Protein 7AOT (pdb70)

Sequence (127 aa):
GAPATVTEQGEDITSSKKKDRGVLKIVKRVGNNGEETPMIGDKVYVHHYKGKLSNGKKFDSSHDRNEPFVFSLGKGQVIKAWDIIGVATMKKGEICHLLCCKKPEEYAYGSSAGSLPKIPPSNNATLFFEIELLDFKG

Solvent-accessible surface area: 7161 Å² total; per-residue (Å²): 86,37,23,49,51,1,70,126,131,4,114,26,27,5,112,136,156,38,102,0,0,5,17,48,68,115,108,121,10,108,59,158,130,46,6,130,130,35,16,101,0,47,0,55,51,85,8,38,57,28,139,27,103,174,60,52,110,87,62,92,78,80,120,54,74,69,8,23,1,30,123,63,112,29,31,134,0,10,25,50,0,0,35,49,0,68,90,19,4,23,0,26,0,10,0,74,21,90,14,20,85,23,100,80,12,56,133,130,118,26,55,62,110,11,44,6,3,22,28,0,42,0,54,66,35,119,97

Foldseek 3Di:
DVLVCQQVPFDQQDPVSPSFKGKDWDFAADDQDADDQFKKWWKFKWKAQSPDDDTDDPDDRPGTDIDGAPPPPAFQSCSRVSRRHHAQIKMKMKGWCVRHVAQVFDPPRGHGGTIMIMIMTTHDIDD

B-factor: mean 12.47, std 9.21, range [4.95, 89.37]

Nearest PDB structures (foldseek):
  8ba6-assembly1_A  TM=1.006E+00  e=7.126E-25  Homo sapiens
  8pja-assembly1_A  TM=9.541E-01  e=2.582E-23  Homo sapiens
  4w9p-assembly2_E  TM=9.586E-01  e=4.347E-23  Homo sapiens
  8pj8-assembly1_A  TM=9.642E-01  e=1.306E-22  Homo sapiens
  7awx-assembly2_B  TM=9.529E-01  e=1.554E-22  Homo sapiens

Secondary structure (DSSP, 8-state):
-HHHHHHHH-EE--SS-SS-EEEEEEE--BSS----TT-EEEEEEEEEETT-SS----S-SSSPEEEETTSSSS-HHHHHHHTTPPBT-EEEEEE-GGGTTTTT-BTTTB-TT--EEEEEEEEEEE-

Organism: Homo sapiens (NCBI:txid9606)

InterPro domains:
  IPR001179 FKBP-type peptidyl-prolyl cis-trans isomerase domain [PF00254] (44-135)
  IPR001179 FKBP-type peptidyl-prolyl cis-trans isomerase domain [PF00254] (160-248)
  IPR001179 FKBP-type peptidyl-prolyl cis-trans isomerase domain [PS50059] (50-138)
  IPR001179 FKBP-type peptidyl-prolyl cis-trans isomerase domain [PS50059] (165-251)
  IPR011990 Tetratricopeptide-like helical domain superfamily [G3DSA:1.25.40.10] (254-411)
  IPR011990 Tetratricopeptide-like helical domain superfamily [SSF48452] (256-416)
  IPR019734 Tetratricopeptide repeat [PF00515] (319-348)
  IPR019734 Tetratricopeptide repeat [PF13181] (354-384)
  IPR019734 Tetratricopeptide repeat [PS50005] (317-350)
  IPR019734 Tetratricopeptide repeat [PS50005] (351-384)
  IPR019734 Tetratricopeptide repeat [SM00028] (317-350)
  IPR019734 Tetratricopeptide repeat [SM00028] (351-384)
  IPR046357 Peptidyl-prolyl cis-trans isomerase domain superfamily [G3DSA:3.10.50.40] (14-140)
  IPR046357 Peptidyl-prolyl cis-trans isomerase domain superfamily [G3DSA:3.10.50.40] (141-253)
  IPR050754 Peptidyl-prolyl cis-trans isomerase FKBP4/5/8-like [PTHR46512] (140-431)

Structure (mmCIF, N/CA/C/O backbone):
data_7AOT
#
_entry.id   7AOT
#
_cell.length_a   43.504
_cell.length_b   49.633
_cell.length_c   59.903
_cell.angle_alpha   90.000
_cell.angle_beta   90.000
_cell.angle_gamma   90.000
#
_symmetry.space_group_name_H-M   'P 21 21 21'
#
loop_
_entity.id
_entity.type
_entity.pdbx_description
1 polymer 'Peptidyl-prolyl cis-trans isomerase FKBP5'
2 non-polymer '(2R,5S,12R)-12-cyclohexyl-2-[2-(3,4-dimethoxyphenyl)ethyl]-3,19-dioxa-10,13,16-triazatricyclo[18.3.1.0-5,10]tetracosa- 1(24),20,22-triene-4,11,14,17-tetrone'
3 water water
#
loop_
_atom_site.group_PDB
_atom_site.id
_atom_site.type_symbol
_atom_site.label_atom_id
_atom_site.label_alt_id
_atom_site.label_comp_id
_atom_site.label_asym_id
_atom_site.label_entity_id
_atom_site.label_seq_id
_atom_site.pdbx_PDB_ins_code
_atom_site.Cartn_x
_atom_site.Cartn_y
_atom_site.Cartn_z
_atom_site.occupancy
_atom_site.B_iso_or_equiv
_atom_site.auth_seq_id
_atom_site.auth_comp_id
_atom_site.auth_asym_id
_atom_site.auth_atom_id
_atom_site.pdbx_PDB_model_num
ATOM 1 N N . GLY A 1 1 ? 17.869 -23.296 -11.170 1.00 20.78 13 GLY A N 1
ATOM 2 C CA . GLY A 1 1 ? 17.970 -22.077 -10.344 1.00 15.59 13 GLY A CA 1
ATOM 3 C C . GLY A 1 1 ? 16.592 -21.745 -9.814 1.00 12.63 13 GLY A C 1
ATOM 4 O O . GLY A 1 1 ? 15.654 -22.540 -9.920 1.00 12.88 13 GLY A O 1
ATOM 10 N N . ALA A 1 2 ? 16.484 -20.568 -9.206 1.00 11.27 14 ALA A N 1
ATOM 11 C CA . ALA A 1 2 ? 15.240 -20.169 -8.581 1.00 10.14 14 ALA A CA 1
ATOM 12 C C . ALA A 1 2 ? 14.068 -20.210 -9.524 1.00 8.72 14 ALA A C 1
ATOM 13 O O . ALA A 1 2 ? 12.985 -20.653 -9.097 1.00 8.82 14 ALA A O 1
ATOM 20 N N . PRO A 1 3 ? 14.158 -19.795 -10.801 1.00 9.31 15 PRO A N 1
ATOM 21 C CA . PRO A 1 3 ? 12.937 -19.887 -11.660 1.00 10.01 15 PRO A CA 1
ATOM 22 C C . PRO A 1 3 ? 12.435 -21.313 -11.772 1.00 9.94 15 PRO A C 1
ATOM 23 O O . PRO A 1 3 ? 11.205 -21.535 -11.677 1.00 10.64 15 PRO A O 1
ATOM 34 N N . ALA A 1 4 ? 13.320 -22.256 -12.006 1.00 10.69 16 ALA A N 1
ATOM 35 C CA . ALA A 1 4 ? 12.885 -23.649 -12.111 1.00 11.73 16 ALA A CA 1
ATOM 36 C C . ALA A 1 4 ? 12.299 -24.151 -10.776 1.00 10.67 16 ALA A C 1
ATOM 37 O O . ALA A 1 4 ? 11.298 -24.871 -10.768 1.00 11.88 16 ALA A O 1
ATOM 44 N N . THR A 1 5 ? 12.951 -23.804 -9.665 1.00 10.23 17 THR A N 1
ATOM 45 C CA . THR A 1 5 ? 12.469 -24.238 -8.362 1.00 9.63 17 THR A CA 1
ATOM 46 C C . THR A 1 5 ? 11.078 -23.655 -8.072 1.00 9.09 17 THR A C 1
ATOM 47 O O . THR A 1 5 ? 10.202 -24.358 -7.572 1.00 10.12 17 THR A O 1
ATOM 58 N N . VAL A 1 6 ? 10.883 -22.379 -8.357 1.00 8.24 18 VAL A N 1
ATOM 59 C CA . VAL A 1 6 ? 9.574 -21.785 -8.170 1.00 7.94 18 VAL A CA 1
ATOM 60 C C . VAL A 1 6 ? 8.528 -22.458 -9.061 1.00 8.50 18 VAL A C 1
ATOM 61 O O . VAL A 1 6 ? 7.407 -22.728 -8.643 1.00 9.28 18 VAL A O 1
ATOM 74 N N . THR A 1 7 ? 8.905 -22.728 -10.330 1.00 10.29 19 THR A N 1
ATOM 75 C CA . THR A 1 7 ? 7.978 -23.362 -11.234 1.00 13.30 19 THR A CA 1
ATOM 76 C C . THR A 1 7 ? 7.489 -24.682 -10.619 1.00 13.03 19 THR A C 1
ATOM 77 O O . THR A 1 7 ? 6.316 -25.056 -10.636 1.00 14.19 19 THR A O 1
ATOM 88 N N . GLU A 1 8 ? 8.423 -25.490 -10.108 1.00 13.39 20 GLU A N 1
ATOM 89 C CA . GLU A 1 8 ? 8.153 -26.837 -9.639 1.00 15.05 20 GLU A CA 1
ATOM 90 C C . GLU A 1 8 ? 7.535 -26.878 -8.216 1.00 14.39 20 GLU A C 1
ATOM 91 O O . GLU A 1 8 ? 6.613 -27.670 -7.997 1.00 18.88 20 GLU A O 1
ATOM 103 N N . GLN A 1 9 ? 8.015 -26.020 -7.299 1.00 12.34 21 GLN A N 1
ATOM 104 C CA . GLN A 1 9 ? 7.715 -26.079 -5.872 1.00 13.22 21 GLN A CA 1
ATOM 105 C C . GLN A 1 9 ? 6.986 -24.882 -5.329 1.00 10.63 21 GLN A C 1
ATOM 106 O O . GLN A 1 9 ? 6.590 -24.846 -4.161 1.00 12.64 21 GLN A O 1
ATOM 120 N N . GLY A 1 10 ? 6.820 -23.838 -6.163 1.00 9.10 22 GLY A N 1
ATOM 121 C CA . GLY A 1 10 ? 6.216 -22.623 -5.684 1.00 7.81 22 GLY A CA 1
ATOM 122 C C . GLY A 1 10 ? 4.749 -22.809 -5.315 1.00 7.73 22 GLY A C 1
ATOM 123 O O . GLY A 1 10 ? 4.057 -23.653 -5.860 1.00 9.10 22 GLY A O 1
ATOM 127 N N . GLU A 1 11 ? 4.312 -21.927 -4.414 1.00 7.16 23 GLU A N 1
ATOM 128 C CA . GLU A 1 11 ? 2.918 -21.891 -4.017 1.00 7.31 23 GLU A CA 1
ATOM 129 C C . GLU A 1 11 ? 2.105 -21.174 -5.066 1.00 6.34 23 GLU A C 1
ATOM 130 O O . GLU A 1 11 ? 2.451 -20.070 -5.477 1.00 6.44 23 GLU A O 1
ATOM 142 N N . ASP A 1 12 ? 0.961 -21.769 -5.438 1.00 6.69 24 ASP A N 1
ATOM 143 C CA . ASP A 1 12 ? 0.013 -21.130 -6.321 1.00 6.38 24 ASP A CA 1
ATOM 144 C C . ASP A 1 12 ? -0.801 -20.117 -5.516 1.00 6.25 24 ASP A C 1
ATOM 145 O O . ASP A 1 12 ? -1.585 -20.493 -4.638 1.00 7.15 24 ASP A O 1
ATOM 154 N N . ILE A 1 13 ? -0.581 -18.836 -5.813 1.00 6.08 25 ILE A N 1
ATOM 155 C CA . ILE A 1 13 ? -1.236 -17.761 -5.083 1.00 6.35 25 ILE A CA 1
ATOM 156 C C . ILE A 1 13 ? -2.373 -17.126 -5.889 1.00 5.94 25 ILE A C 1
ATOM 157 O O . ILE A 1 13 ? -2.854 -16.044 -5.541 1.00 6.39 25 ILE A O 1
ATOM 173 N N . THR A 1 14 ? -2.843 -17.808 -6.936 1.00 6.58 26 THR A N 1
ATOM 174 C CA . THR A 1 14 ? -3.954 -17.294 -7.724 1.00 6.79 26 THR A CA 1
ATOM 175 C C . THR A 1 14 ? -5.314 -17.701 -7.140 1.00 6.73 26 THR A C 1
ATOM 176 O O . THR A 1 14 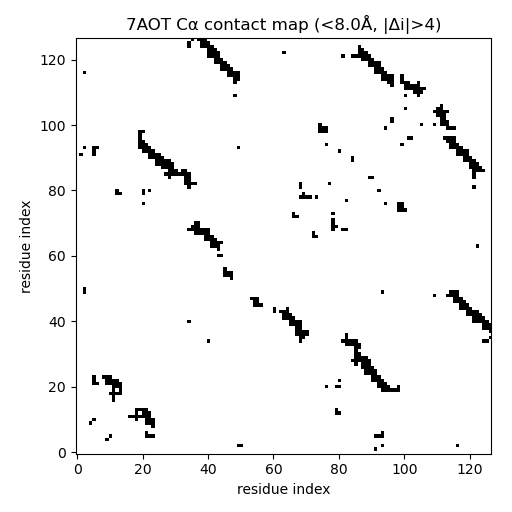? -5.484 -18.753 -6.526 1.00 7.81 26 THR A O 1
ATOM 187 N N A SER A 1 15 ? -6.369 -16.889 -7.456 0.50 6.91 27 SER A N 1
ATOM 188 N N B SER A 1 15 ? -6.285 -16.884 -7.458 0.50 7.33 27 SER A N 1
ATOM 189 C CA A SER A 1 15 ? -7.749 -17.274 -7.174 0.50 7.05 27 SER A CA 1
ATOM 190 C CA B SER A 1 15 ? -7.651 -17.269 -7.172 0.50 7.28 27 SER A CA 1
ATOM 191 C C A SER A 1 15 ? -8.225 -18.414 -8.071 0.50 6.91 27 SER A C 1
ATOM 192 C C B SER A 1 15 ? -8.134 -18.415 -8.070 0.50 7.22 27 SER A C 1
ATOM 193 O O A SER A 1 15 ? -9.029 -19.223 -7.621 0.50 8.09 27 SER A O 1
ATOM 194 O O B SER A 1 15 ? -8.936 -19.224 -7.617 0.50 8.49 27 SER A O 1
ATOM 209 N N A LYS A 1 16 ? -7.751 -18.440 -9.318 0.50 7.31 28 LYS A N 1
ATOM 210 N N B LYS A 1 16 ? -7.725 -18.440 -9.333 0.50 7.35 28 LYS A N 1
ATOM 211 C CA A LYS A 1 16 ? -8.192 -19.463 -10.251 0.50 8.49 28 LYS A CA 1
ATOM 212 C CA B LYS A 1 16 ? -8.186 -19.471 -10.247 0.50 8.52 28 LYS A CA 1
ATOM 213 C C A LYS A 1 16 ? -7.575 -20.813 -9.986 0.50 8.05 28 LYS A C 1
ATOM 214 C C B LYS A 1 16 ? -7.575 -20.810 -9.983 0.50 8.05 28 LYS A C 1
ATOM 215 O O A LYS A 1 16 ? -8.058 -21.846 -10.502 0.50 10.03 28 LYS A O 1
ATOM 216 O O B LYS A 1 16 ? -8.069 -21.823 -10.511 0.50 10.04 28 LYS A O 1
ATOM 253 N N . LYS A 1 17 ? -6.469 -20.864 -9.251 1.00 7.48 29 LYS A N 1
ATOM 254 C CA . LYS A 1 17 ? -5.741 -22.100 -9.011 1.00 7.92 29 LYS A CA 1
ATOM 255 C C . LYS A 1 17 ? -5.268 -22.697 -10.372 1.00 7.25 29 LYS A C 1
ATOM 256 O O . LYS A 1 17 ? -5.430 -23.870 -10.672 1.00 8.51 29 LYS A O 1
ATOM 275 N N . ASP A 1 18 ? -4.625 -21.822 -11.156 1.00 6.61 30 ASP A N 1
ATOM 276 C CA . ASP A 1 18 ? -4.080 -22.187 -12.436 1.00 6.69 30 ASP A CA 1
ATOM 277 C C . ASP A 1 18 ? -2.549 -22.211 -12.455 1.00 6.56 30 ASP A C 1
ATOM 278 O O . ASP A 1 18 ? -1.945 -22.297 -13.532 1.00 7.44 30 ASP A O 1
ATOM 287 N N . ARG A 1 19 ? -1.927 -22.153 -11.283 1.00 6.39 31 ARG A N 1
ATOM 288 C CA . ARG A 1 19 ? -0.473 -22.072 -11.174 1.00 6.84 31 ARG A CA 1
ATOM 289 C C . ARG A 1 19 ? 0.102 -20.921 -12.014 1.00 6.72 31 ARG A C 1
ATOM 290 O O . ARG A 1 19 ? 1.263 -20.951 -12.405 1.00 7.87 31 ARG A O 1
ATOM 311 N N . GLY A 1 20 ? -0.695 -19.854 -12.184 1.00 6.81 32 GLY A N 1
ATOM 312 C CA . GLY A 1 20 ? -0.240 -18.789 -13.075 1.00 7.64 32 GLY A CA 1
ATOM 313 C C . GLY A 1 20 ? 0.653 -17.751 -12.410 1.00 7.19 32 GLY A C 1
ATOM 314 O O . GLY A 1 20 ? 1.332 -16.984 -13.092 1.00 8.60 32 GLY A O 1
ATOM 318 N N . VAL A 1 21 ? 0.605 -17.719 -11.080 1.00 6.40 33 VAL A N 1
ATOM 319 C CA . VAL A 1 21 ? 1.462 -16.860 -10.257 1.00 6.51 33 VAL A CA 1
ATOM 320 C C . VAL A 1 21 ? 1.926 -17.752 -9.123 1.00 6.03 33 VAL A C 1
ATOM 321 O O . VAL A 1 21 ? 1.118 -18.267 -8.356 1.00 6.39 33 VAL A O 1
ATOM 334 N N . LEU A 1 22 ? 3.247 -17.976 -9.085 1.00 6.11 34 LEU A N 1
ATOM 335 C CA . LEU A 1 22 ? 3.858 -18.915 -8.161 1.00 6.03 34 LEU A CA 1
ATOM 336 C C . LEU A 1 22 ? 4.892 -18.178 -7.310 1.00 5.75 34 LEU A C 1
ATOM 337 O O . LEU A 1 22 ? 5.647 -17.351 -7.824 1.00 6.64 34 LEU A O 1
ATOM 353 N N . LYS A 1 23 ? 4.915 -18.510 -6.018 1.00 5.79 35 LYS A N 1
ATOM 354 C CA . LYS A 1 23 ? 5.721 -17.751 -5.067 1.00 5.69 35 LYS A CA 1
ATOM 355 C C . LYS A 1 23 ? 6.540 -18.682 -4.182 1.00 5.72 35 LYS A C 1
ATOM 356 O O . LYS A 1 23 ? 6.054 -19.701 -3.705 1.00 6.28 35 LYS A O 1
ATOM 375 N N . ILE A 1 24 ? 7.780 -18.256 -3.899 1.00 5.58 36 ILE A N 1
ATOM 376 C CA . ILE A 1 24 ? 8.568 -18.814 -2.799 1.00 6.01 36 ILE A CA 1
ATOM 377 C C . ILE A 1 24 ? 9.151 -17.629 -2.026 1.00 5.63 36 ILE A C 1
ATOM 378 O O . ILE A 1 24 ? 9.768 -16.756 -2.600 1.00 6.20 36 ILE A O 1
ATOM 394 N N . VAL A 1 25 ? 8.974 -17.632 -0.704 1.00 5.80 37 VAL A N 1
ATOM 395 C CA . VAL A 1 25 ? 9.605 -16.629 0.139 1.00 5.71 37 VAL A CA 1
ATOM 396 C C . VAL A 1 25 ? 11.132 -16.848 0.149 1.00 5.73 37 VAL A C 1
ATOM 397 O O . VAL A 1 25 ? 11.604 -17.972 0.348 1.00 6.96 37 VAL A O 1
ATOM 410 N N . LYS A 1 26 ? 11.853 -15.756 -0.058 1.00 5.68 38 LYS A N 1
ATOM 411 C CA . LYS A 1 26 ? 13.311 -15.715 -0.011 1.00 5.81 38 LYS A CA 1
ATOM 412 C C . LYS A 1 26 ? 13.815 -15.257 1.373 1.00 5.96 38 LYS A C 1
ATOM 413 O O . LYS A 1 26 ? 14.582 -15.951 1.987 1.00 10.70 38 LYS A O 1
ATOM 432 N N . ARG A 1 27 ? 13.353 -14.109 1.807 1.00 5.73 39 ARG A N 1
ATOM 433 C CA . ARG A 1 27 ? 13.691 -13.577 3.123 1.00 5.65 39 ARG A CA 1
ATOM 434 C C . ARG A 1 27 ? 12.366 -13.363 3.873 1.00 5.59 39 ARG A C 1
ATOM 435 O O . ARG A 1 27 ? 11.472 -12.663 3.380 1.00 5.66 39 ARG A O 1
ATOM 456 N N . VAL A 1 28 ? 12.258 -13.976 5.050 1.00 6.37 40 VAL A N 1
ATOM 457 C CA . VAL A 1 28 ? 11.067 -13.859 5.856 1.00 6.75 40 VAL A CA 1
ATOM 458 C C . VAL A 1 28 ? 10.950 -12.412 6.370 1.00 6.48 40 VAL A C 1
ATOM 459 O O . VAL A 1 28 ? 11.922 -11.854 6.906 1.00 7.55 40 VAL A O 1
ATOM 472 N N . GLY A 1 29 ? 9.770 -11.831 6.250 1.00 6.66 41 GLY A N 1
ATOM 473 C CA . GLY A 1 29 ? 9.502 -10.488 6.735 1.00 6.84 41 GLY A CA 1
ATOM 474 C C . GLY A 1 29 ? 9.048 -10.453 8.174 1.00 7.36 41 GLY A C 1
ATOM 475 O O . GLY A 1 29 ? 9.214 -11.409 8.918 1.00 10.07 41 GLY A O 1
ATOM 479 N N A ASN A 1 30 ? 8.440 -9.338 8.566 0.37 8.97 42 ASN A N 1
ATOM 480 N N C ASN A 1 30 ? 8.440 -9.331 8.548 0.63 8.63 42 ASN A N 1
ATOM 481 C CA A ASN A 1 30 ? 8.068 -9.099 9.957 0.37 10.87 42 ASN A CA 1
ATOM 482 C CA C ASN A 1 30 ? 8.117 -9.026 9.939 0.63 10.68 42 ASN A CA 1
ATOM 483 C C A ASN A 1 30 ? 6.632 -8.828 10.151 0.37 10.52 42 ASN A C 1
ATOM 484 C C C ASN A 1 30 ? 6.607 -8.881 10.134 0.63 11.04 42 ASN A C 1
ATOM 485 O O A ASN A 1 30 ? 5.925 -8.362 9.318 0.37 14.06 42 ASN A O 1
ATOM 486 O O C ASN A 1 30 ? 5.805 -8.385 9.320 0.63 16.49 42 ASN A O 1
ATOM 507 N N . GLY A 1 31 ? 6.136 -9.303 11.239 1.00 12.45 43 GLY A N 1
ATOM 508 C CA . GLY A 1 31 ? 4.703 -9.109 11.592 1.00 14.75 43 GLY A CA 1
ATOM 509 C C . GLY A 1 31 ? 3.823 -9.951 10.735 1.00 15.72 43 GLY A C 1
ATOM 510 O O . GLY A 1 31 ? 4.269 -11.046 10.229 1.00 19.34 43 GLY A O 1
ATOM 514 N N . GLU A 1 32 ? 2.571 -9.705 10.818 1.00 11.62 44 GLU A N 1
ATOM 515 C CA . GLU A 1 32 ? 1.610 -10.459 10.054 1.00 11.96 44 GLU A CA 1
ATOM 516 C C . GLU A 1 32 ? 0.827 -9.597 9.065 1.00 10.62 44 GLU A C 1
ATOM 517 O O . GLU A 1 32 ? 0.177 -10.158 8.179 1.00 12.03 44 GLU A O 1
ATOM 529 N N . GLU A 1 33 ? 0.864 -8.275 9.176 1.00 10.23 45 GLU A N 1
ATOM 530 C CA . GLU A 1 33 ? 0.112 -7.452 8.235 1.00 9.25 45 GLU A CA 1
ATOM 531 C C . GLU A 1 33 ? 0.683 -7.601 6.829 1.00 7.78 45 GLU A C 1
ATOM 532 O O . GLU A 1 33 ? 1.903 -7.727 6.623 1.00 8.52 45 GLU A O 1
ATOM 544 N N . THR A 1 34 ? -0.226 -7.546 5.858 1.00 7.54 46 THR A N 1
ATOM 545 C CA . THR A 1 34 ? 0.119 -7.433 4.455 1.00 7.14 46 THR A CA 1
ATOM 546 C C . THR A 1 34 ? -0.546 -6.186 3.885 1.00 7.93 46 THR A C 1
ATOM 547 O O . THR A 1 34 ? -1.548 -5.711 4.439 1.00 9.78 46 THR A O 1
ATOM 558 N N . PRO A 1 35 ? -0.057 -5.653 2.783 1.00 7.78 47 PRO A N 1
ATOM 559 C CA . PRO A 1 35 ? -0.701 -4.449 2.236 1.00 8.78 47 PRO A CA 1
ATOM 560 C C . PRO A 1 35 ? -2.104 -4.795 1.738 1.00 8.06 47 PRO A C 1
ATOM 561 O O . PRO A 1 35 ? -2.383 -5.905 1.344 1.00 9.61 47 PRO A O 1
ATOM 572 N N . MET A 1 36 ? -2.947 -3.776 1.779 1.00 7.91 48 MET A N 1
ATOM 573 C CA . MET A 1 36 ? -4.363 -3.865 1.404 1.00 7.94 48 MET A CA 1
ATOM 574 C C . MET A 1 36 ? -4.599 -3.197 0.062 1.00 8.10 48 MET A C 1
ATOM 575 O O . MET A 1 36 ? -3.871 -2.294 -0.309 1.00 8.19 48 MET A O 1
ATOM 589 N N . ILE A 1 37 ? -5.681 -3.594 -0.651 1.00 9.19 49 ILE A N 1
ATOM 590 C CA . ILE A 1 37 ? -6.042 -2.939 -1.910 1.00 9.06 49 ILE A CA 1
ATOM 591 C C . ILE A 1 37 ? -6.189 -1.424 -1.594 1.00 8.69 49 ILE A C 1
ATOM 592 O O . ILE A 1 37 ? -6.834 -0.995 -0.636 1.00 10.20 49 ILE A O 1
ATOM 608 N N . G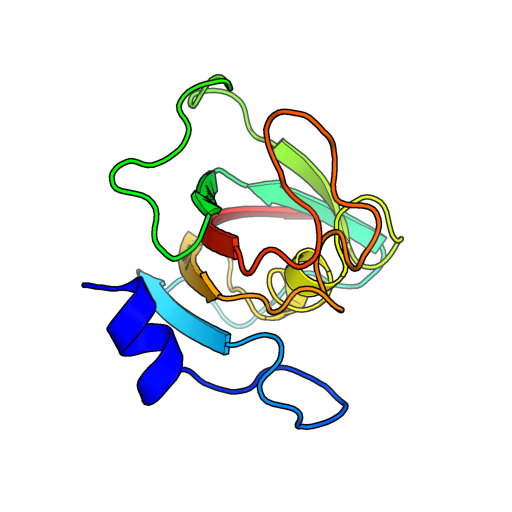LY A 1 38 ? -5.579 -0.642 -2.442 1.00 8.10 50 GLY A N 1
ATOM 609 C CA . GLY A 1 38 ? -5.546 0.769 -2.366 1.00 8.54 50 GLY A CA 1
ATOM 610 C C . GLY A 1 38 ? -4.348 1.359 -1.615 1.00 8.59 50 GLY A C 1
ATOM 611 O O . GLY A 1 38 ? -4.078 2.557 -1.740 1.00 10.88 50 GLY A O 1
ATOM 615 N N . ASP A 1 39 ? -3.639 0.543 -0.840 1.00 7.58 51 ASP A N 1
ATOM 616 C CA . ASP A 1 39 ? -2.455 1.053 -0.146 1.00 7.45 51 ASP A CA 1
ATOM 617 C C . ASP A 1 39 ? -1.395 1.421 -1.154 1.00 6.97 51 ASP A C 1
ATOM 618 O O . ASP A 1 39 ? -1.207 0.775 -2.180 1.00 7.83 51 ASP A O 1
ATOM 627 N N . LYS A 1 40 ? -0.628 2.455 -0.816 1.00 7.32 52 LYS A N 1
ATOM 628 C CA . LYS A 1 40 ? 0.623 2.722 -1.495 1.00 7.69 52 LYS A CA 1
ATOM 629 C C . LYS A 1 40 ? 1.657 1.708 -0.972 1.00 7.15 52 LYS A C 1
ATOM 630 O O . LYS A 1 40 ? 1.840 1.577 0.224 1.00 8.69 52 LYS A O 1
ATOM 649 N N . VAL A 1 41 ? 2.309 1.033 -1.914 1.00 6.96 53 VAL A N 1
ATOM 650 C CA . VAL A 1 41 ? 3.327 0.037 -1.605 1.00 6.61 53 VAL A CA 1
ATOM 651 C C . VAL A 1 41 ? 4.634 0.486 -2.250 1.00 6.33 53 VAL A C 1
ATOM 652 O O . VAL A 1 41 ? 4.657 1.083 -3.329 1.00 7.52 53 VAL A O 1
ATOM 665 N N . TYR A 1 42 ? 5.730 0.148 -1.560 1.00 6.11 54 TYR A N 1
ATOM 666 C CA . TYR A 1 42 ? 7.054 0.606 -1.916 1.00 6.07 54 TYR A CA 1
ATOM 667 C C . TYR A 1 42 ? 7.970 -0.634 -1.950 1.00 5.98 54 TYR A C 1
ATOM 668 O O . TYR A 1 42 ? 8.065 -1.327 -0.922 1.00 6.32 54 TYR A O 1
ATOM 686 N N . VAL A 1 43 ? 8.610 -0.887 -3.085 1.00 6.03 55 VAL A N 1
ATOM 687 C CA . VAL A 1 43 ? 9.408 -2.094 -3.235 1.00 6.02 55 VAL A CA 1
ATOM 688 C C . VAL A 1 43 ? 10.750 -1.776 -3.882 1.00 6.22 55 VAL A C 1
ATOM 689 O O . VAL A 1 43 ? 10.941 -0.762 -4.546 1.00 7.17 55 VAL A O 1
ATOM 702 N N A HIS A 1 44 ? 11.639 -2.751 -3.730 0.50 6.34 56 HIS A N 1
ATOM 703 N N B HIS A 1 44 ? 11.734 -2.749 -3.729 0.50 6.59 56 HIS A N 1
ATOM 704 C CA A HIS A 1 44 ? 12.720 -2.933 -4.675 0.50 6.47 56 HIS A CA 1
ATOM 705 C CA B HIS A 1 44 ? 12.818 -2.933 -4.676 0.50 6.80 56 HIS A CA 1
ATOM 706 C C A HIS A 1 44 ? 12.435 -4.197 -5.474 0.50 6.05 56 HIS A C 1
ATOM 707 C C B HIS A 1 44 ? 12.530 -4.198 -5.473 0.50 6.35 56 HIS A C 1
ATOM 708 O O A HIS A 1 44 ? 11.721 -5.087 -4.990 0.50 6.59 56 HIS A O 1
ATOM 709 O O B HIS A 1 44 ? 11.823 -5.087 -4.989 0.50 6.92 56 HIS A O 1
ATOM 738 N N . TYR A 1 45 ? 13.002 -4.290 -6.692 1.00 6.33 57 TYR A N 1
ATOM 739 C CA . TYR A 1 45 ? 12.758 -5.492 -7.476 1.00 6.09 57 TYR A CA 1
ATOM 740 C C . TYR A 1 45 ? 13.860 -5.712 -8.494 1.00 6.38 57 TYR A C 1
ATOM 741 O O . TYR A 1 45 ? 14.609 -4.810 -8.867 1.00 7.31 57 TYR A O 1
ATOM 759 N N . LYS A 1 46 ? 13.870 -6.947 -8.990 1.00 6.90 58 LYS A N 1
ATOM 760 C CA . LYS A 1 46 ? 14.655 -7.339 -10.147 1.00 8.30 58 LYS A CA 1
ATOM 761 C C . LYS A 1 46 ? 13.741 -8.259 -10.965 1.00 7.26 58 LYS A C 1
ATOM 762 O O . LYS A 1 46 ? 13.014 -9.063 -10.398 1.00 8.50 58 LYS A O 1
ATOM 781 N N . GLY A 1 47 ? 13.782 -8.155 -12.304 1.00 7.52 59 GLY A N 1
ATOM 782 C CA . GLY A 1 47 ? 12.949 -9.006 -13.151 1.00 7.71 59 GLY A CA 1
ATOM 783 C C . GLY A 1 47 ? 13.672 -9.460 -14.393 1.00 7.83 59 GLY A C 1
ATOM 784 O O . GLY A 1 47 ? 14.677 -8.856 -14.819 1.00 8.57 59 GLY A O 1
ATOM 788 N N . LYS A 1 48 ? 13.158 -10.537 -14.988 1.00 7.65 60 LYS A N 1
ATOM 789 C CA . LYS A 1 48 ? 13.689 -11.066 -16.233 1.00 8.37 60 LYS A CA 1
ATOM 790 C C . LYS A 1 48 ? 12.633 -11.963 -16.853 1.00 8.32 60 LYS A C 1
ATOM 791 O O . LYS A 1 48 ? 11.696 -12.408 -16.199 1.00 8.45 60 LYS A O 1
ATOM 810 N N . LEU A 1 49 ? 12.829 -12.289 -18.143 1.00 9.83 61 LEU A N 1
ATOM 811 C CA . LEU A 1 49 ? 12.146 -13.440 -18.700 1.00 11.08 61 LEU A CA 1
ATOM 812 C C . LEU A 1 49 ? 12.544 -14.670 -17.869 1.00 11.35 61 LEU A C 1
ATOM 813 O O . LEU A 1 49 ? 13.708 -14.775 -17.427 1.00 12.00 61 LEU A O 1
ATOM 829 N N . SER A 1 50 ? 11.686 -15.651 -17.675 1.00 11.50 62 SER A N 1
ATOM 830 C CA . SER A 1 50 ? 12.006 -16.707 -16.692 1.00 12.44 62 SER A CA 1
ATOM 831 C C . SER A 1 50 ? 13.182 -17.581 -17.155 1.00 13.55 62 SER A C 1
ATOM 832 O O . SER A 1 50 ? 13.829 -18.188 -16.293 1.00 16.07 62 SER A O 1
ATOM 840 N N . ASN A 1 51 ? 13.449 -17.679 -18.442 1.00 13.20 63 ASN A N 1
ATOM 841 C CA . ASN A 1 51 ? 14.568 -18.388 -18.962 1.00 15.44 63 ASN A CA 1
ATOM 842 C C . ASN A 1 51 ? 15.791 -17.512 -19.163 1.00 15.59 63 ASN A C 1
ATOM 843 O O . ASN A 1 51 ? 16.816 -17.987 -19.717 1.00 20.16 63 ASN A O 1
ATOM 854 N N . GLY A 1 52 ? 15.757 -16.267 -18.735 1.00 14.93 64 GLY A N 1
ATOM 855 C CA . GLY A 1 52 ? 16.836 -15.354 -18.969 1.00 15.72 64 GLY A CA 1
ATOM 856 C C . GLY A 1 52 ? 18.064 -15.645 -18.137 1.00 16.15 64 GLY A C 1
ATOM 857 O O . GLY A 1 52 ? 17.981 -16.086 -17.013 1.00 17.55 64 GLY A O 1
ATOM 861 N N . LYS A 1 53 ? 19.220 -15.307 -18.696 1.00 19.23 65 LYS A N 1
ATOM 862 C CA . LYS A 1 53 ? 20.483 -15.512 -18.016 1.00 24.12 65 LYS A CA 1
ATOM 863 C C . LYS A 1 53 ? 20.697 -14.550 -16.886 1.00 21.15 65 LYS A C 1
ATOM 864 O O . LYS A 1 53 ? 21.298 -14.914 -15.898 1.00 26.63 65 LYS A O 1
ATOM 870 N N . LYS A 1 54 ? 20.307 -13.283 -17.070 1.00 15.98 66 LYS A N 1
ATOM 871 C CA . LYS A 1 54 ? 20.607 -12.241 -16.094 1.00 15.33 66 LYS A CA 1
ATOM 872 C C . LYS A 1 54 ? 19.366 -11.418 -15.802 1.00 11.58 66 LYS A C 1
ATOM 873 O O . LYS A 1 54 ? 18.581 -11.178 -16.704 1.00 13.62 66 LYS A O 1
ATOM 892 N N . PHE A 1 55 ? 19.227 -10.937 -14.589 1.00 10.90 67 PHE A N 1
ATOM 893 C CA . PHE A 1 55 ? 18.187 -9.964 -14.324 1.00 10.27 67 PHE A CA 1
ATOM 894 C C . PHE A 1 55 ? 18.388 -8.701 -15.170 1.00 10.65 67 PHE A C 1
ATOM 895 O O . PHE A 1 55 ? 19.530 -8.234 -15.376 1.00 12.13 67 PHE A O 1
ATOM 912 N N . ASP A 1 56 ? 17.286 -8.079 -15.568 1.00 10.41 68 ASP A N 1
ATOM 913 C CA . ASP A 1 56 ? 17.312 -6.810 -16.223 1.00 11.11 68 ASP A CA 1
ATOM 914 C C . ASP A 1 56 ? 17.942 -5.786 -15.304 1.00 12.70 68 ASP A C 1
ATOM 915 O O . ASP A 1 56 ? 17.675 -5.780 -14.097 1.00 13.49 68 ASP A O 1
ATOM 924 N N . SER A 1 57 ? 18.741 -4.911 -15.844 1.00 15.47 69 SER A N 1
ATOM 925 C CA . SER A 1 57 ? 19.438 -3.929 -15.025 1.00 18.43 69 SER A CA 1
ATOM 926 C C . SER A 1 57 ? 19.129 -2.482 -15.480 1.00 18.91 69 SER A C 1
ATOM 927 O O . SER A 1 57 ? 19.896 -1.599 -15.227 1.00 24.57 69 SER A O 1
ATOM 935 N N . SER A 1 58 ? 17.918 -2.270 -16.040 1.00 15.55 70 SER A N 1
ATOM 936 C CA . SER A 1 58 ? 17.580 -0.976 -16.651 1.00 16.31 70 SER A CA 1
ATOM 937 C C . SER A 1 58 ? 16.827 -0.042 -15.723 1.00 16.63 70 SER A C 1
ATOM 938 O O . SER A 1 58 ? 16.338 0.965 -16.201 1.00 27.46 70 SER A O 1
ATOM 946 N N . HIS A 1 59 ? 16.742 -0.282 -14.410 1.00 16.05 71 HIS A N 1
ATOM 947 C CA . HIS A 1 59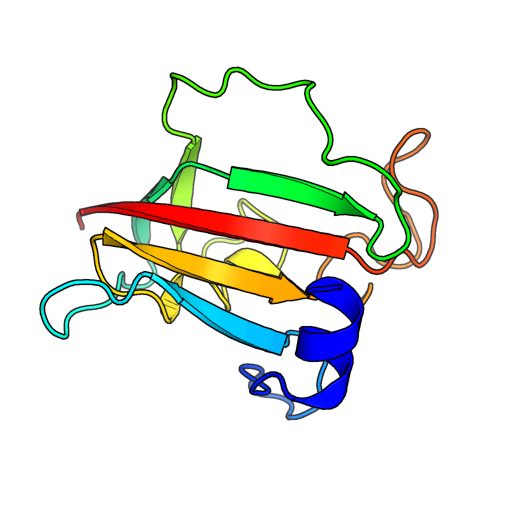 ? 16.187 0.693 -13.451 1.00 16.12 71 HIS A CA 1
ATOM 948 C C . HIS A 1 59 ? 17.203 0.840 -12.335 1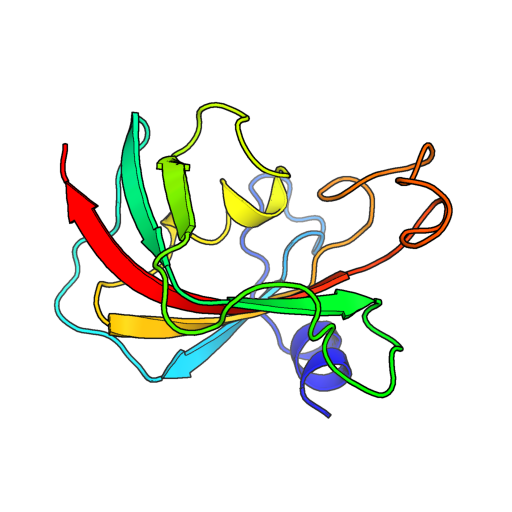.00 18.21 71 HIS A C 1
ATOM 949 O O . HIS A 1 59 ? 18.061 0.002 -12.128 1.00 21.72 71 HIS A O 1
ATOM 964 N N . ASP A 1 60 ? 17.069 1.981 -11.625 1.00 24.43 72 ASP A N 1
ATOM 965 C CA . ASP A 1 60 ? 17.890 2.337 -10.470 1.00 28.06 72 ASP A CA 1
ATOM 966 C C . ASP A 1 60 ? 17.511 1.472 -9.328 1.00 22.80 72 ASP A C 1
ATOM 967 O O . ASP A 1 60 ? 16.381 1.559 -8.845 1.00 18.94 72 ASP A O 1
ATOM 976 N N . ARG A 1 61 ? 18.351 0.520 -8.987 1.00 55.02 73 ARG A N 1
ATOM 977 C CA . ARG A 1 61 ? 18.104 -0.071 -7.728 1.00 34.72 73 ARG A CA 1
ATOM 978 C C . ARG A 1 61 ? 18.156 0.842 -6.395 1.00 17.15 73 ARG A C 1
ATOM 979 O O . ARG A 1 61 ? 17.611 0.228 -5.393 1.00 54.21 73 ARG A O 1
ATOM 985 N N . ASN A 1 62 ? 18.364 2.162 -6.347 1.00 27.33 74 ASN A N 1
ATOM 986 C CA . ASN A 1 62 ? 18.259 2.912 -5.098 1.00 34.03 74 ASN A CA 1
ATOM 987 C C . ASN A 1 62 ? 16.816 3.194 -4.755 1.00 44.39 74 ASN A C 1
ATOM 988 O O . ASN A 1 62 ? 16.365 3.069 -3.627 1.00 44.30 74 ASN A O 1
ATOM 994 N N . GLU A 1 63 ? 16.122 3.591 -5.782 1.00 37.77 75 GLU A N 1
ATOM 995 C CA . GLU A 1 63 ? 14.855 4.252 -5.628 1.00 30.18 75 GLU A CA 1
ATOM 996 C C . GLU A 1 63 ? 13.762 3.263 -5.432 1.00 21.46 75 GLU A C 1
ATOM 997 O O . GLU A 1 63 ? 13.623 2.268 -6.151 1.00 26.25 75 GLU A O 1
ATOM 1009 N N . PRO A 1 64 ? 12.929 3.506 -4.411 1.00 12.99 76 PRO A N 1
ATOM 1010 C CA . PRO A 1 64 ? 11.755 2.634 -4.297 1.00 9.77 76 PRO A CA 1
ATOM 1011 C C . PRO A 1 64 ? 10.879 2.743 -5.563 1.00 8.93 76 PRO A C 1
ATOM 1012 O O . PRO A 1 64 ? 10.728 3.809 -6.143 1.00 11.81 76 PRO A O 1
ATOM 1023 N N . PHE A 1 65 ? 10.302 1.629 -5.908 1.00 7.58 77 PHE A N 1
ATOM 1024 C CA . PHE A 1 65 ? 9.243 1.556 -6.902 1.00 7.22 77 PHE A CA 1
ATOM 1025 C C . PHE A 1 65 ? 7.910 1.590 -6.146 1.00 6.95 77 PHE A C 1
ATOM 1026 O O . PHE A 1 65 ? 7.696 0.782 -5.242 1.00 7.28 77 PHE A O 1
ATOM 1043 N N . VAL A 1 66 ? 7.038 2.526 -6.538 1.00 7.72 78 VAL A N 1
ATOM 1044 C CA . VAL A 1 66 ? 5.834 2.801 -5.771 1.00 7.56 78 VAL A CA 1
ATOM 1045 C C . VAL A 1 66 ? 4.604 2.606 -6.649 1.00 7.28 78 VAL A C 1
ATOM 1046 O O . VAL A 1 66 ? 4.583 3.071 -7.790 1.00 8.71 78 VAL A O 1
ATOM 1059 N N . PHE A 1 67 ? 3.589 1.954 -6.102 1.00 7.10 79 PHE A N 1
ATOM 1060 C CA . PHE A 1 67 ? 2.325 1.827 -6.799 1.00 7.20 79 PHE A CA 1
ATOM 1061 C C . PHE A 1 67 ? 1.217 1.637 -5.784 1.00 7.03 79 PHE A C 1
ATOM 1062 O O . PHE A 1 67 ? 1.468 1.321 -4.625 1.00 7.74 79 PHE A O 1
ATOM 1079 N N . SER A 1 68 ? -0.026 1.801 -6.241 1.00 7.20 80 SER A N 1
ATOM 1080 C CA . SER A 1 68 ? -1.209 1.564 -5.421 1.00 7.08 80 SER A CA 1
ATOM 1081 C C . SER A 1 68 ? -1.693 0.149 -5.648 1.00 6.84 80 SER A C 1
ATOM 1082 O O . SER A 1 68 ? -2.031 -0.213 -6.773 1.00 8.39 80 SER A O 1
ATOM 1090 N N . LEU A 1 69 ? -1.725 -0.656 -4.585 1.00 6.78 81 LEU A N 1
ATOM 1091 C CA . LEU A 1 69 ? -1.996 -2.073 -4.718 1.00 6.96 81 LEU A CA 1
ATOM 1092 C C . LEU A 1 69 ? -3.412 -2.351 -5.193 1.00 6.86 81 LEU A C 1
ATOM 1093 O O . LEU A 1 69 ? -4.396 -1.773 -4.701 1.00 8.19 81 LEU A O 1
ATOM 1109 N N . GLY A 1 70 ? -3.557 -3.288 -6.129 1.00 7.12 82 GLY A N 1
ATOM 1110 C CA . GLY A 1 70 ? -4.864 -3.788 -6.502 1.00 7.64 82 GLY A CA 1
ATOM 1111 C C . GLY A 1 70 ? -5.653 -2.864 -7.412 1.00 8.17 82 GLY A C 1
ATOM 1112 O O . GLY A 1 70 ? -6.875 -3.038 -7.566 1.00 11.20 82 GLY A O 1
ATOM 1116 N N . LYS A 1 71 ? -4.988 -1.909 -8.041 1.00 7.83 83 LYS A N 1
ATOM 1117 C CA . LYS A 1 71 ? -5.610 -0.912 -8.875 1.00 8.61 83 LYS A CA 1
ATOM 1118 C C . LYS A 1 71 ? -5.237 -1.057 -10.333 1.00 8.28 83 LYS A C 1
ATOM 1119 O O . LYS A 1 71 ? -5.593 -0.206 -11.156 1.00 9.83 83 LYS A O 1
ATOM 1138 N N . GLY A 1 72 ? -4.552 -2.149 -10.712 1.00 7.84 84 GLY A N 1
ATOM 1139 C CA . GLY A 1 72 ? -4.197 -2.306 -12.096 1.00 8.08 84 GLY A CA 1
ATOM 1140 C C . GLY A 1 72 ? -3.111 -1.351 -12.585 1.00 7.58 84 GLY A C 1
ATOM 1141 O O . GLY A 1 72 ? -2.989 -1.106 -13.789 1.00 9.29 84 GLY A O 1
ATOM 1145 N N . GLN A 1 73 ? -2.275 -0.877 -11.701 1.00 6.89 85 GLN A N 1
ATOM 1146 C CA . GLN A 1 73 ? -1.160 -0.019 -12.092 1.00 6.70 85 GLN A CA 1
ATOM 1147 C C . GLN A 1 73 ? 0.070 -0.812 -12.554 1.00 6.55 85 GLN A C 1
ATOM 1148 O O . GLN A 1 73 ? 0.960 -0.226 -13.156 1.00 7.73 85 GLN A O 1
ATOM 1162 N N . VAL A 1 74 ? 0.078 -2.100 -12.264 1.00 6.33 86 VAL A N 1
ATOM 1163 C CA . VAL A 1 74 ? 1.148 -3.026 -12.595 1.00 6.05 86 VAL A CA 1
ATOM 1164 C C . VAL A 1 74 ? 0.480 -4.286 -13.145 1.00 5.74 86 VAL A C 1
ATOM 1165 O O . VAL A 1 74 ? -0.752 -4.464 -13.033 1.00 6.39 86 VAL A O 1
ATOM 1178 N N . ILE A 1 75 ? 1.289 -5.194 -13.688 1.00 5.92 87 ILE A N 1
ATOM 1179 C CA . ILE A 1 75 ? 0.768 -6.459 -14.180 1.00 5.79 87 ILE A CA 1
ATOM 1180 C C . ILE A 1 75 ? 0.040 -7.210 -13.051 1.00 5.58 87 ILE A C 1
ATOM 1181 O O . ILE A 1 75 ? 0.329 -7.072 -11.858 1.00 5.58 87 ILE A O 1
ATOM 1197 N N . LYS A 1 76 ? -0.895 -8.061 -13.483 1.00 6.07 88 LYS A N 1
ATOM 1198 C CA . LYS A 1 76 ? -1.762 -8.758 -12.532 1.00 6.18 88 LYS A CA 1
ATOM 1199 C C . LYS A 1 76 ? -0.954 -9.557 -11.511 1.00 5.83 88 LYS A C 1
ATOM 1200 O O . LYS A 1 76 ? -1.316 -9.604 -10.331 1.00 6.09 88 LYS A O 1
ATOM 1219 N N . ALA A 1 77 ? 0.138 -10.207 -11.950 1.00 5.63 89 ALA A N 1
ATOM 1220 C CA . ALA A 1 77 ? 0.911 -11.024 -11.030 1.00 5.56 89 ALA A CA 1
ATOM 1221 C C . ALA A 1 77 ? 1.405 -10.213 -9.837 1.00 5.29 89 ALA A C 1
ATOM 1222 O O . ALA A 1 77 ? 1.550 -10.759 -8.739 1.00 5.49 89 ALA A O 1
ATOM 1229 N N . TRP A 1 78 ? 1.765 -8.938 -10.061 1.00 5.37 90 TRP A N 1
ATOM 1230 C CA . TRP A 1 78 ? 2.231 -8.105 -8.960 1.00 5.29 90 TRP A CA 1
ATOM 1231 C C . TRP A 1 78 ? 1.098 -7.690 -8.011 1.00 5.22 90 TRP A C 1
ATOM 1232 O O . TRP A 1 78 ? 1.288 -7.636 -6.799 1.00 5.74 90 TRP A O 1
ATOM 1253 N N . ASP A 1 79 ? -0.083 -7.343 -8.567 1.00 5.50 91 ASP A N 1
ATOM 1254 C CA . ASP A 1 79 ? -1.192 -7.028 -7.684 1.00 5.87 91 ASP A CA 1
ATOM 1255 C C . ASP A 1 79 ? -1.533 -8.208 -6.777 1.00 5.99 91 ASP A C 1
ATOM 1256 O O . ASP A 1 79 ? -1.835 -8.023 -5.590 1.00 7.48 91 ASP A O 1
ATOM 1265 N N A ILE A 1 80 ? -1.469 -9.435 -7.306 0.50 5.67 92 ILE A N 1
ATOM 1266 N N B ILE A 1 80 ? -1.464 -9.425 -7.300 0.50 5.68 92 ILE A N 1
ATOM 1267 C CA A ILE A 1 80 ? -1.757 -10.627 -6.512 0.50 6.00 92 ILE A CA 1
ATOM 1268 C CA B ILE A 1 80 ? -1.724 -10.616 -6.509 0.50 6.09 92 ILE A CA 1
ATOM 1269 C C A ILE A 1 80 ? -0.580 -10.904 -5.564 0.50 5.45 92 ILE A C 1
ATOM 1270 C C B ILE A 1 80 ? -0.563 -10.915 -5.562 0.50 5.49 92 ILE A C 1
ATOM 1271 O O A ILE A 1 80 ? -0.731 -11.221 -4.375 0.50 6.21 92 ILE A O 1
ATOM 1272 O O B ILE A 1 80 ? -0.749 -11.234 -4.396 0.50 6.24 92 ILE A O 1
ATOM 1303 N N . GLY A 1 81 ? 0.662 -10.845 -6.093 1.00 5.41 93 GLY A N 1
ATOM 1304 C CA . GLY A 1 81 ? 1.816 -11.285 -5.328 1.00 5.66 93 GLY A CA 1
ATOM 1305 C C . GLY A 1 81 ? 2.210 -10.333 -4.205 1.00 5.27 93 GLY A C 1
ATOM 1306 O O . GLY A 1 81 ? 2.510 -10.776 -3.092 1.00 5.53 93 GLY A O 1
ATOM 1310 N N . VAL A 1 82 ? 2.250 -9.021 -4.479 1.00 5.21 94 VAL A N 1
ATOM 1311 C CA . VAL A 1 82 ? 2.680 -8.103 -3.424 1.00 5.53 94 VAL A CA 1
ATOM 1312 C C . VAL A 1 82 ? 1.690 -8.103 -2.259 1.00 5.29 94 VAL A C 1
ATOM 1313 O O . VAL A 1 82 ? 2.071 -7.902 -1.105 1.00 5.63 94 VAL A O 1
ATOM 1326 N N . ALA A 1 83 ? 0.406 -8.361 -2.565 1.00 5.37 95 ALA A N 1
ATOM 1327 C CA . ALA A 1 83 ? -0.628 -8.441 -1.526 1.00 5.57 95 ALA A CA 1
ATOM 1328 C C . ALA A 1 83 ? -0.348 -9.537 -0.479 1.00 5.46 95 ALA A C 1
ATOM 1329 O O . ALA A 1 83 ? -0.914 -9.488 0.598 1.00 6.48 95 ALA A O 1
ATOM 1336 N N . THR A 1 84 ? 0.470 -10.538 -0.842 1.00 5.34 96 THR A N 1
ATOM 1337 C CA . THR A 1 84 ? 0.773 -11.639 0.063 1.00 5.48 96 THR A CA 1
ATOM 1338 C C . THR A 1 84 ? 2.013 -11.390 0.926 1.00 5.60 96 THR A C 1
ATOM 1339 O O . THR A 1 84 ? 2.365 -12.273 1.726 1.00 6.80 96 THR A O 1
ATOM 1350 N N . MET A 1 85 ? 2.710 -10.272 0.730 1.00 5.34 97 MET A N 1
ATOM 1351 C CA . MET A 1 85 ? 4.012 -10.064 1.349 1.00 5.49 97 MET A CA 1
ATOM 1352 C C . MET A 1 85 ? 3.903 -9.315 2.674 1.00 5.61 97 MET A C 1
ATOM 1353 O O . MET A 1 85 ? 3.143 -8.364 2.812 1.00 6.59 97 MET A O 1
ATOM 1367 N N . LYS A 1 86 ? 4.745 -9.744 3.631 1.00 6.19 98 LYS A N 1
ATOM 1368 C CA . LYS A 1 86 ? 4.937 -9.018 4.868 1.00 6.40 98 LYS A CA 1
ATOM 1369 C C . LYS A 1 86 ? 5.965 -7.891 4.648 1.00 6.10 98 LYS A C 1
ATOM 1370 O O . LYS A 1 86 ? 6.833 -7.975 3.780 1.00 6.17 98 LYS A O 1
ATOM 1389 N N . LYS A 1 87 ? 5.901 -6.860 5.493 1.00 6.89 99 LYS A N 1
ATOM 1390 C CA . LYS A 1 87 ? 6.927 -5.828 5.431 1.00 6.63 99 LYS A CA 1
ATOM 1391 C C . LYS A 1 87 ? 8.295 -6.451 5.673 1.00 6.09 99 LYS A C 1
ATOM 1392 O O . LYS A 1 87 ? 8.484 -7.232 6.602 1.00 7.56 99 LYS A O 1
ATOM 1411 N N . GLY A 1 88 ? 9.254 -6.084 4.837 1.00 5.90 100 GLY A N 1
ATOM 1412 C CA . GLY A 1 88 ? 10.607 -6.615 4.933 1.00 6.67 100 GLY A CA 1
ATOM 1413 C C . GLY A 1 88 ? 10.810 -7.924 4.200 1.00 5.93 100 GLY A C 1
ATOM 1414 O O . GLY A 1 88 ? 11.956 -8.388 4.091 1.00 6.99 100 GLY A O 1
ATOM 1418 N N . GLU A 1 89 ? 9.742 -8.558 3.711 1.00 5.39 101 GLU A N 1
ATOM 1419 C CA . GLU A 1 89 ? 9.892 -9.811 2.986 1.00 5.20 101 GLU A CA 1
ATOM 1420 C C . GLU A 1 89 ? 10.572 -9.580 1.651 1.00 5.08 101 GLU A C 1
ATOM 1421 O O . GLU A 1 89 ? 10.357 -8.563 0.988 1.00 5.43 101 GLU A O 1
ATOM 1433 N N . ILE A 1 90 ? 11.336 -10.590 1.236 1.00 5.11 102 ILE A N 1
ATOM 1434 C CA . ILE A 1 90 ? 11.757 -10.731 -0.162 1.00 5.02 102 ILE A CA 1
ATOM 1435 C C . ILE A 1 90 ? 11.143 -12.025 -0.675 1.00 4.95 102 ILE A C 1
ATOM 1436 O O . ILE A 1 90 ? 11.229 -13.051 0.019 1.00 5.28 102 ILE A O 1
ATOM 1452 N N . CYS A 1 91 ? 10.545 -12.005 -1.862 1.00 5.17 103 CYS A N 1
ATOM 1453 C CA . CYS A 1 91 ? 10.047 -13.229 -2.467 1.00 5.25 103 CYS A CA 1
ATOM 1454 C C . CYS A 1 91 ? 10.531 -13.349 -3.922 1.00 5.35 103 CYS A C 1
ATOM 1455 O O . CYS A 1 91 ? 10.922 -12.384 -4.544 1.00 6.06 103 CYS A O 1
ATOM 1463 N N . HIS A 1 92 ? 10.450 -14.584 -4.382 1.00 5.69 104 HIS A N 1
ATOM 1464 C CA . HIS A 1 92 ? 10.565 -14.944 -5.779 1.00 6.12 104 HIS A CA 1
ATOM 1465 C C . HIS A 1 92 ? 9.141 -15.153 -6.334 1.00 5.88 104 HIS A C 1
ATOM 1466 O O . HIS A 1 92 ? 8.329 -15.825 -5.702 1.00 6.33 104 HIS A O 1
ATOM 1481 N N . LEU A 1 93 ? 8.891 -14.595 -7.521 1.00 6.22 105 LEU A N 1
ATOM 1482 C CA . LEU A 1 93 ? 7.558 -14.649 -8.129 1.00 6.56 105 LEU A CA 1
ATOM 1483 C C . LEU A 1 93 ? 7.705 -15.018 -9.601 1.00 6.57 105 LEU A C 1
ATOM 1484 O O . LEU A 1 93 ? 8.386 -14.306 -10.357 1.00 8.24 105 LEU A O 1
ATOM 1500 N N . LEU A 1 94 ? 7.046 -16.097 -10.002 1.00 7.01 106 LEU A N 1
ATOM 1501 C CA . LEU A 1 94 ? 7.041 -16.546 -11.392 1.00 7.18 106 LEU A CA 1
ATOM 1502 C C . LEU A 1 94 ? 5.625 -16.354 -11.935 1.00 7.96 106 LEU A C 1
ATOM 1503 O O . LEU A 1 94 ? 4.666 -16.730 -11.298 1.00 9.77 106 LEU A O 1
ATOM 1519 N N A CYS A 1 95 ? 5.481 -15.779 -13.133 0.50 8.70 107 CYS A N 1
ATOM 1520 N N B CYS A 1 95 ? 5.587 -15.754 -13.126 0.50 8.96 107 CYS A N 1
ATOM 1521 C CA A CYS A 1 95 ? 4.209 -15.317 -13.611 0.50 12.49 107 CYS A CA 1
ATOM 1522 C CA B CYS A 1 95 ? 4.329 -15.483 -13.713 0.50 13.74 107 CYS A CA 1
ATOM 1523 C C A CYS A 1 95 ? 3.961 -15.806 -15.109 0.50 11.12 107 CYS A C 1
ATOM 1524 C C B CYS A 1 95 ? 4.129 -15.782 -15.118 0.50 12.02 107 CYS A C 1
ATOM 1525 O O A CYS A 1 95 ? 4.803 -15.375 -15.970 0.50 11.18 107 CYS A O 1
ATOM 1526 O O B CYS A 1 95 ? 4.921 -15.347 -15.973 0.50 11.25 107 CYS A O 1
ATOM 1541 N N A LYS A 1 96 ? 2.915 -16.615 -15.352 0.50 10.71 108 LYS A N 1
ATOM 1542 N N B LYS A 1 96 ? 3.044 -16.465 -15.305 0.50 11.84 108 LYS A N 1
ATOM 1543 C CA A LYS A 1 96 ? 2.675 -16.960 -16.711 0.50 12.17 108 LYS A CA 1
ATOM 1544 C CA B LYS A 1 96 ? 2.815 -16.909 -16.595 0.50 13.20 108 LYS A CA 1
ATOM 1545 C C A LYS A 1 96 ? 2.141 -15.770 -17.446 0.50 8.01 108 LYS A C 1
ATOM 1546 C C B LYS A 1 96 ? 2.138 -15.769 -17.441 0.50 8.10 108 LYS A C 1
ATOM 1547 O O A LYS A 1 96 ? 1.746 -14.739 -16.874 0.50 7.37 108 LYS A O 1
ATOM 1548 O O B LYS A 1 96 ? 1.754 -14.751 -16.886 0.50 7.37 108 LYS A O 1
ATOM 1585 N N . PRO A 1 97 ? 2.058 -15.871 -18.782 1.00 8.89 109 PRO A N 1
ATOM 1586 C CA . PRO A 1 97 ? 1.747 -14.672 -19.600 1.00 9.26 109 PRO A CA 1
ATOM 1587 C C . PRO A 1 97 ? 0.417 -14.016 -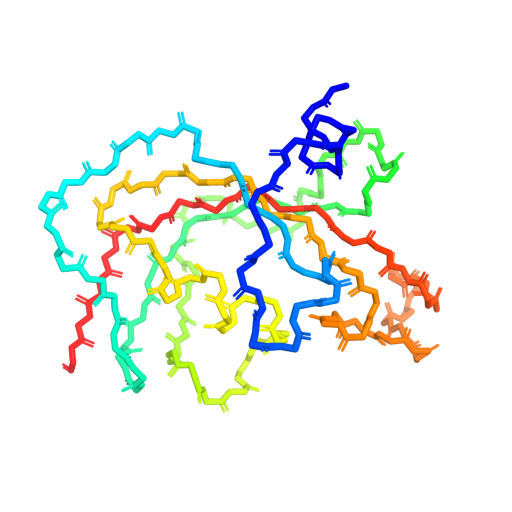19.297 1.00 8.15 109 PRO A C 1
ATOM 1588 O O . PRO A 1 97 ? 0.315 -12.794 -19.394 1.00 8.97 109 PRO A O 1
ATOM 1599 N N A GLU A 1 98 ? -0.605 -14.789 -18.949 0.50 8.94 110 GLU A N 1
ATOM 1600 N N B GLU A 1 98 ? -0.590 -14.795 -18.949 0.50 8.98 110 GLU A N 1
ATOM 1601 C CA A GLU A 1 98 ? -1.915 -14.196 -18.666 0.50 9.44 110 GLU A CA 1
ATOM 1602 C CA B GLU A 1 98 ? -1.892 -14.251 -18.670 0.50 10.11 110 GLU A CA 1
ATOM 1603 C C A GLU A 1 98 ? -1.887 -13.286 -17.473 0.50 8.53 110 GLU A C 1
ATOM 1604 C C B GLU A 1 98 ? -1.883 -13.295 -17.478 0.50 8.57 110 GLU A C 1
ATOM 1605 O O A GLU A 1 98 ? -2.795 -12.476 -17.328 0.50 11.35 110 GLU A O 1
ATOM 1606 O O B GLU A 1 98 ? -2.797 -1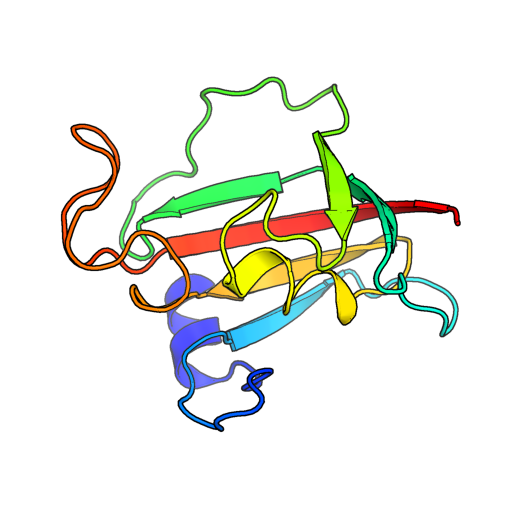2.482 -17.332 0.50 11.35 110 GLU A O 1
ATOM 1629 N N . TYR A 1 99 ? -0.855 -13.409 -16.619 1.00 7.04 111 TYR A N 1
ATOM 1630 C CA . TYR A 1 99 ? -0.713 -12.541 -15.467 1.00 6.87 111 TYR A CA 1
ATOM 1631 C C . TYR A 1 99 ? 0.400 -11.485 -15.673 1.00 6.61 111 TYR A C 1
ATOM 1632 O O . TYR A 1 99 ? 0.785 -10.808 -14.732 1.00 6.92 111 TYR A O 1
ATOM 1650 N N . ALA A 1 100 ? 0.856 -11.362 -16.911 1.00 7.42 112 ALA A N 1
ATOM 1651 C CA . ALA A 1 100 ? 1.948 -10.480 -17.273 1.00 7.40 112 ALA A CA 1
ATOM 1652 C C . ALA A 1 100 ? 1.504 -9.715 -18.533 1.00 7.48 112 ALA A C 1
ATOM 1653 O O . ALA A 1 100 ? 0.527 -8.971 -18.468 1.00 8.56 112 ALA A O 1
ATOM 1660 N N . TYR A 1 101 ? 2.205 -9.896 -19.657 1.00 7.36 113 TYR A N 1
ATOM 1661 C CA . TYR A 1 101 ? 1.949 -9.117 -20.859 1.00 7.93 113 TYR A CA 1
ATOM 1662 C C . TYR A 1 101 ? 1.209 -9.899 -21.950 1.00 8.18 113 TYR A C 1
ATOM 1663 O O . TYR A 1 101 ? 0.963 -9.361 -23.037 1.00 9.19 113 TYR A O 1
ATOM 1681 N N . GLY A 1 102 ? 0.816 -11.134 -21.677 1.00 8.65 114 GLY A N 1
ATOM 1682 C CA . GLY A 1 102 ? -0.059 -11.880 -22.568 1.00 9.61 114 GLY A CA 1
ATOM 1683 C C . GLY A 1 102 ? 0.467 -12.007 -23.964 1.00 9.96 114 GLY A C 1
ATOM 1684 O O . GLY A 1 102 ? 1.674 -12.095 -24.212 1.00 10.46 114 GLY A O 1
ATOM 1688 N N A SER A 1 103 ? -0.460 -12.042 -24.913 0.50 11.43 115 SER A N 1
ATOM 1689 N N B SER A 1 103 ? -0.453 -12.067 -24.917 0.50 11.47 115 SER A N 1
ATOM 1690 C CA A SER A 1 103 ? -0.086 -12.225 -26.310 0.50 12.64 115 SER A CA 1
ATOM 1691 C CA B SER A 1 103 ? -0.094 -12.202 -26.331 0.50 12.78 115 SER A CA 1
ATOM 1692 C C A SER A 1 103 ? 0.579 -11.001 -26.877 0.50 12.48 115 SER A C 1
ATOM 1693 C C B SER A 1 103 ? 0.592 -10.996 -26.871 0.50 12.64 115 SER A C 1
ATOM 1694 O O A SER A 1 103 ? 1.416 -11.123 -27.804 0.50 14.62 115 SER A O 1
ATOM 1695 O O B SER A 1 103 ? 1.420 -11.116 -27.785 0.50 15.02 115 SER A O 1
ATOM 1710 N N . ALA A 1 104 ? 0.255 -9.815 -26.410 1.00 12.65 116 ALA A N 1
ATOM 1711 C CA . ALA A 1 104 ? 0.826 -8.597 -26.981 1.00 13.67 116 ALA A CA 1
ATOM 1712 C C . ALA A 1 104 ? 2.321 -8.475 -26.652 1.00 12.83 116 ALA A C 1
ATOM 1713 O O . ALA A 1 104 ? 3.098 -7.944 -27.455 1.00 14.09 116 ALA A O 1
ATOM 1720 N N . GLY A 1 105 ? 2.725 -8.896 -25.444 1.00 11.18 117 GLY A N 1
ATOM 1721 C CA . GLY A 1 105 ? 4.029 -8.572 -25.029 1.00 10.37 117 GLY A CA 1
ATOM 1722 C C . GLY A 1 105 ? 4.200 -7.056 -24.815 1.00 10.62 117 GLY A C 1
ATOM 1723 O O . GLY A 1 105 ? 3.260 -6.321 -24.656 1.00 12.46 117 GLY A O 1
ATOM 1727 N N . SER A 1 106 ? 5.487 -6.699 -24.794 1.00 11.31 118 SER A N 1
ATOM 1728 C CA . SER A 1 106 ? 5.846 -5.255 -24.768 1.00 12.01 118 SER A CA 1
ATOM 1729 C C . SER A 1 106 ? 7.144 -5.168 -25.557 1.00 11.80 118 SER A C 1
ATOM 1730 O O . SER A 1 106 ? 8.248 -5.234 -25.009 1.00 11.36 118 SER A O 1
ATOM 1738 N N . LEU A 1 107 ? 6.999 -5.103 -26.860 1.00 12.93 119 LEU A N 1
ATOM 1739 C CA . LEU A 1 107 ? 8.151 -5.301 -27.768 1.00 12.37 119 LEU A CA 1
ATOM 1740 C C . LEU A 1 107 ? 9.032 -4.040 -27.771 1.00 11.61 119 LEU A C 1
ATOM 1741 O O . LEU A 1 107 ? 8.547 -2.931 -27.715 1.00 13.82 119 LEU A O 1
ATOM 1757 N N . PRO A 1 108 ? 10.327 -4.256 -27.925 1.00 11.10 120 PRO A N 1
ATOM 1758 C CA . PRO A 1 108 ? 11.014 -5.499 -28.157 1.00 11.60 120 PRO A CA 1
ATOM 1759 C C . PRO A 1 108 ? 11.330 -6.347 -26.926 1.00 10.52 120 PRO A C 1
ATOM 1760 O O . PRO A 1 108 ? 11.571 -7.523 -27.054 1.00 12.83 120 PRO A O 1
ATOM 1771 N N . LYS A 1 109 ? 11.470 -5.752 -25.780 1.00 10.84 121 LYS A N 1
ATOM 1772 C CA . LYS A 1 109 ? 12.129 -6.492 -24.719 1.00 11.68 121 LYS A CA 1
ATOM 1773 C C . LYS A 1 109 ? 11.315 -7.681 -24.207 1.00 11.63 121 LYS A C 1
ATOM 1774 O O . LYS A 1 109 ? 11.890 -8.662 -23.838 1.00 12.90 121 LYS A O 1
ATOM 1793 N N . ILE A 1 110 ? 9.982 -7.558 -24.172 1.00 10.49 122 ILE A N 1
ATOM 1794 C CA . ILE A 1 110 ? 9.128 -8.622 -23.663 1.00 10.27 122 ILE A CA 1
ATOM 1795 C C . ILE A 1 110 ? 8.341 -9.211 -24.913 1.00 9.90 122 ILE A C 1
ATOM 1796 O O . ILE A 1 110 ? 7.464 -8.571 -25.428 1.00 10.56 122 ILE A O 1
ATOM 1812 N N A PRO A 1 111 ? 8.731 -10.395 -25.304 0.50 10.20 123 PRO A N 1
ATOM 1813 N N B PRO A 1 111 ? 8.726 -10.415 -25.293 0.50 10.25 123 PRO A N 1
ATOM 1814 C CA A PRO A 1 111 ? 8.045 -11.020 -26.445 0.50 10.87 123 PRO A CA 1
ATOM 1815 C CA B PRO A 1 111 ? 8.062 -11.043 -26.430 0.50 10.88 123 PRO A CA 1
ATOM 1816 C C A PRO A 1 111 ? 6.602 -11.386 -26.094 0.50 10.11 123 PRO A C 1
ATOM 1817 C C B PRO A 1 111 ? 6.614 -11.393 -26.095 0.50 10.13 123 PRO A C 1
ATOM 1818 O O A PRO A 1 111 ? 6.192 -11.434 -24.933 0.50 9.90 123 PRO A O 1
ATOM 1819 O O B PRO A 1 111 ? 6.208 -11.448 -24.940 0.50 9.92 123 PRO A O 1
ATOM 1840 N N . SER A 1 112 ? 5.884 -11.694 -27.143 1.00 10.89 124 SER A N 1
ATOM 1841 C CA . SER A 1 112 ? 4.610 -12.312 -26.978 1.00 11.11 124 SER A CA 1
ATOM 1842 C C . SER A 1 112 ? 4.716 -13.582 -26.137 1.00 10.04 124 SER A C 1
ATOM 1843 O O . SER A 1 112 ? 5.652 -14.332 -26.250 1.00 10.75 124 SER A O 1
ATOM 1851 N N A ASN A 1 113 ? 3.715 -13.830 -25.289 0.50 9.53 125 ASN A N 1
ATOM 1852 N N B ASN A 1 113 ? 3.718 -13.834 -25.293 0.50 9.54 125 ASN A N 1
ATOM 1853 C CA A ASN A 1 113 ? 3.602 -15.091 -24.578 0.50 9.86 125 ASN A CA 1
ATOM 1854 C CA B ASN A 1 113 ? 3.606 -15.093 -24.571 0.50 9.87 125 ASN A CA 1
ATOM 1855 C C A ASN A 1 113 ? 4.791 -15.384 -23.656 0.50 9.33 125 ASN A C 1
ATOM 1856 C C B ASN A 1 113 ? 4.794 -15.382 -23.655 0.50 9.33 125 ASN A C 1
ATOM 1857 O O A ASN A 1 113 ? 5.236 -16.510 -23.557 0.50 11.18 125 ASN A O 1
ATOM 1858 O O B ASN A 1 113 ? 5.236 -16.509 -23.555 0.50 11.18 125 ASN A O 1
ATOM 1879 N N . ALA A 1 114 ? 5.274 -14.358 -22.942 1.00 9.07 126 ALA A N 1
ATOM 1880 C CA . ALA A 1 114 ? 6.453 -14.470 -22.109 1.00 9.18 126 ALA A CA 1
ATOM 1881 C C . ALA A 1 114 ? 6.108 -14.785 -20.642 1.00 8.25 126 ALA A C 1
ATOM 1882 O O . ALA A 1 114 ? 5.262 -14.131 -20.035 1.00 9.66 126 ALA A O 1
ATOM 1889 N N . THR A 1 115 ? 6.782 -15.780 -20.085 1.00 8.75 127 THR A N 1
ATOM 1890 C CA . THR A 1 115 ? 6.717 -16.049 -18.657 1.00 8.18 127 THR A CA 1
ATOM 1891 C C . THR A 1 115 ? 7.833 -15.229 -17.988 1.00 8.01 127 THR A C 1
ATOM 1892 O O . THR A 1 115 ? 8.979 -15.205 -18.487 1.00 9.65 127 THR A O 1
ATOM 1903 N N . LEU A 1 116 ? 7.490 -14.545 -16.898 1.00 7.36 128 LEU A N 1
ATOM 1904 C CA . LEU A 1 116 ? 8.431 -13.635 -16.221 1.00 7.45 128 LEU A CA 1
ATOM 1905 C C . LEU A 1 116 ? 8.789 -14.155 -14.841 1.00 6.95 128 LEU A C 1
ATOM 1906 O O . LEU A 1 116 ? 8.041 -14.904 -14.217 1.00 8.04 128 LEU A O 1
ATOM 1922 N N . PHE A 1 117 ? 9.940 -13.703 -14.354 1.00 7.47 129 PHE A N 1
ATOM 1923 C CA . PHE A 1 117 ? 10.431 -14.025 -13.016 1.00 6.81 129 PHE A CA 1
ATOM 1924 C C . PHE A 1 117 ? 10.901 -12.742 -12.335 1.00 6.79 129 PHE A C 1
ATOM 1925 O O . PHE A 1 117 ? 11.662 -11.984 -12.927 1.00 8.01 129 PHE A O 1
ATOM 1942 N N . PHE A 1 118 ? 10.468 -12.561 -11.092 1.00 6.38 130 PHE A N 1
ATOM 1943 C CA . PHE A 1 118 ? 10.864 -11.415 -10.292 1.00 6.64 130 PHE A CA 1
ATOM 1944 C C . PHE A 1 118 ? 11.387 -11.832 -8.929 1.00 6.34 130 PHE A C 1
ATOM 1945 O O . PHE A 1 118 ? 10.924 -12.797 -8.347 1.00 6.91 130 PHE A O 1
ATOM 1962 N N . GLU A 1 119 ? 12.298 -11.000 -8.420 1.00 6.71 131 GLU A N 1
ATOM 1963 C CA . GLU A 1 119 ? 12.602 -10.943 -6.982 1.00 6.49 131 GLU A CA 1
ATOM 1964 C C . GLU A 1 119 ? 12.054 -9.602 -6.497 1.00 6.90 131 GLU A C 1
ATOM 1965 O O . GLU A 1 119 ? 12.423 -8.579 -7.038 1.00 9.78 131 GLU A O 1
ATOM 1977 N N . ILE A 1 120 ? 11.211 -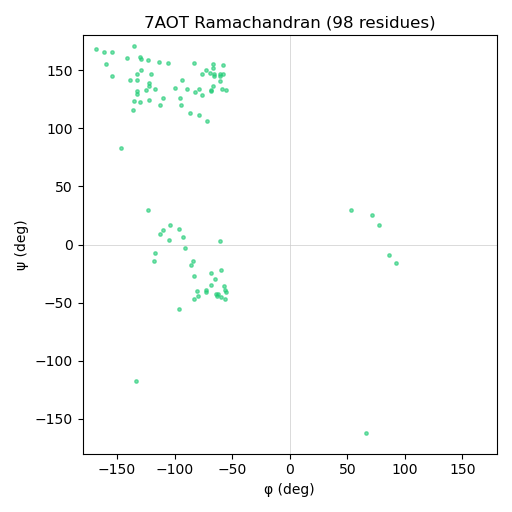9.619 -5.458 0.90 5.44 132 ILE A N 1
ATOM 1978 C CA . ILE A 1 120 ? 10.574 -8.407 -4.959 0.90 5.28 132 ILE A CA 1
ATOM 1979 C C . ILE A 1 120 ? 10.879 -8.290 -3.480 0.90 5.00 132 ILE A C 1
ATOM 1980 O O . ILE A 1 120 ? 10.668 -9.265 -2.727 0.90 5.10 132 ILE A O 1
ATOM 1996 N N . GLU A 1 121 ? 11.301 -7.103 -3.040 1.00 5.87 133 GLU A N 1
ATOM 1997 C CA . GLU A 1 121 ? 11.486 -6.776 -1.624 1.00 5.71 133 GLU A CA 1
ATOM 1998 C C . GLU A 1 121 ? 10.428 -5.734 -1.259 1.00 5.43 133 GLU A C 1
ATOM 1999 O O . GLU A 1 121 ? 10.416 -4.641 -1.816 1.00 6.12 133 GLU A O 1
ATOM 2011 N N . LEU A 1 122 ? 9.563 -6.067 -0.288 1.00 5.44 134 LEU A N 1
ATOM 2012 C CA . LEU A 1 122 ? 8.562 -5.105 0.165 1.00 5.39 134 LEU A CA 1
ATOM 2013 C C . LEU A 1 122 ? 9.198 -4.238 1.254 1.00 5.77 134 LEU A C 1
ATOM 2014 O O . LEU A 1 122 ? 9.552 -4.730 2.341 1.00 6.60 134 LEU A O 1
ATOM 2030 N N . LEU A 1 123 ? 9.374 -2.953 0.953 1.00 6.11 135 LEU A N 1
ATOM 2031 C CA . LEU A 1 123 ? 9.978 -2.021 1.885 1.00 6.60 135 LEU A CA 1
ATOM 2032 C C . LEU A 1 123 ? 8.964 -1.483 2.891 1.00 6.80 135 LEU A C 1
ATOM 2033 O O . LEU A 1 123 ? 9.250 -1.372 4.085 1.00 7.95 135 LEU A O 1
ATOM 2049 N N . ASP A 1 124 ? 7.792 -1.061 2.394 1.00 6.71 136 ASP A N 1
ATOM 2050 C CA . ASP A 1 124 ? 6.867 -0.380 3.271 1.00 6.80 136 ASP A CA 1
ATOM 2051 C C . ASP A 1 124 ? 5.527 -0.295 2.532 1.00 6.64 136 ASP A C 1
ATOM 2052 O O . ASP A 1 124 ? 5.436 -0.547 1.324 1.00 6.83 136 ASP A O 1
ATOM 2061 N N . PHE A 1 125 ? 4.517 0.075 3.279 1.00 7.46 137 PHE A N 1
ATOM 2062 C CA . PHE A 1 125 ? 3.184 0.319 2.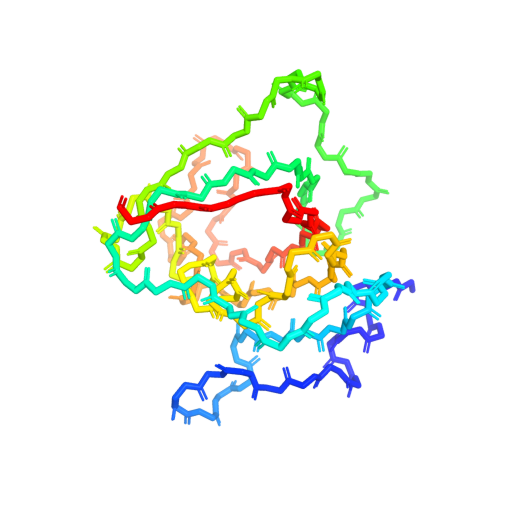689 1.00 7.52 137 PHE A CA 1
ATOM 2063 C C . PHE A 1 125 ? 2.397 1.196 3.646 1.00 8.69 137 PHE A C 1
ATOM 2064 O O . PHE A 1 125 ? 2.653 1.190 4.858 1.00 10.34 137 PHE A O 1
ATOM 2081 N N . LYS A 1 126 ? 1.423 1.915 3.097 1.00 9.27 138 LYS A N 1
ATOM 2082 C CA . LYS A 1 126 ? 0.564 2.775 3.910 1.00 11.17 138 LYS A CA 1
ATOM 2083 C C . LYS A 1 126 ? -0.752 2.971 3.242 1.00 10.39 138 LYS A C 1
ATOM 2084 O O . LYS A 1 126 ? -0.863 3.068 2.063 1.00 12.07 138 LYS A O 1
ATOM 2103 N N . GLY A 1 127 ? -1.801 3.055 4.064 1.00 13.56 139 GLY A N 1
ATOM 2104 C CA . GLY A 1 127 ? -3.142 3.380 3.587 1.00 14.54 139 GLY A CA 1
ATOM 2105 C C . GLY A 1 127 ? -3.278 4.806 3.354 1.00 20.86 139 GLY A C 1
ATOM 2106 O O . GLY A 1 127 ? -2.654 5.560 4.007 1.00 33.01 139 GLY A O 1
#

GO terms:
  GO:0030674 protein-macromolecule adaptor activity (F, IDA)
  GO:0051898 negative regulation of phosphatidylinositol 3-kinase/protein kinase B signal transduction (P, IDA)
  GO:0005737 cytoplasm (C, IC)
  GO:0003755 peptidyl-prolyl cis-trans isomerase activity (F, IDA)
  GO:0006457 protein folding (P, IDA)
  GO:0005528 FK506 binding (F, TAS)
  GO:0006457 protein folding (P, TAS)
  GO:0005829 cytosol (C, TAS)
  GO:0005515 protein binding (F, IPI)
  GO:0070062 extracellular exosome (C, HDA)
  GO:0016020 membrane (C, HDA)
  GO:0031072 heat shock protein binding (F, IPI)

Radius of gyration: 13.7 Å; Cα contacts (8 Å, |Δi|>4): 318; chains: 1; bounding box: 29×31×40 Å